Protein AF-A0A0P0V087-F1 (afdb_monomer_lite)

Foldseek 3Di:
DDPVLFDKDWDWDADPNNPDIDIDIFGFPDKAQPDDDDPPLCPDPPSVAKGKMWTDTPVDTDMDIDNGPVVSVVVRVVVVVSVVVSVVVVD

InterPro domains:
  IPR013666 Pleckstrin-like, plant [PF08458] (1-85)
  IPR040269 VAN3-binding protein [PTHR31351] (1-86)

Structure (mmCIF, N/CA/C/O backbone):
data_AF-A0A0P0V087-F1
#
_entry.id   AF-A0A0P0V087-F1
#
loop_
_atom_site.group_PDB
_atom_site.id
_atom_site.type_symbol
_atom_site.label_atom_id
_atom_site.label_alt_id
_atom_site.label_comp_id
_atom_site.label_asym_id
_atom_site.label_entity_id
_atom_site.label_seq_id
_atom_site.pdbx_PDB_ins_code
_atom_site.Cartn_x
_atom_site.Cartn_y
_atom_site.Cartn_z
_atom_site.occupancy
_atom_site.B_iso_or_equiv
_atom_site.auth_seq_id
_atom_site.auth_comp_id
_atom_site.auth_asym_id
_atom_site.auth_atom_id
_atom_site.pdbx_PDB_model_num
ATOM 1 N N . MET A 1 1 ? -11.984 1.493 8.023 1.00 84.19 1 MET A N 1
ATOM 2 C CA . MET A 1 1 ? -12.532 0.414 8.873 1.00 84.19 1 MET A CA 1
ATOM 3 C C . MET A 1 1 ? -13.828 -0.105 8.248 1.00 84.19 1 MET A C 1
ATOM 5 O O . MET A 1 1 ? -14.454 0.671 7.535 1.00 84.19 1 MET A O 1
ATOM 9 N N . ASN A 1 2 ? -14.200 -1.379 8.413 1.00 88.50 2 ASN A N 1
ATOM 10 C CA . ASN A 1 2 ? -15.510 -1.902 7.973 1.00 88.50 2 ASN A CA 1
ATOM 11 C C . ASN A 1 2 ? -16.527 -1.948 9.134 1.00 88.50 2 ASN A C 1
ATOM 13 O O . ASN A 1 2 ? -16.189 -1.580 10.256 1.00 88.50 2 ASN A O 1
ATOM 17 N N . SER A 1 3 ? -17.748 -2.426 8.865 1.00 89.44 3 SER A N 1
ATOM 18 C CA . SER A 1 3 ? -18.818 -2.595 9.866 1.00 89.44 3 SER A CA 1
ATOM 19 C C . SER A 1 3 ? -18.447 -3.541 11.013 1.00 89.44 3 SER A C 1
ATOM 21 O O . SER A 1 3 ? -18.940 -3.378 12.119 1.00 89.44 3 SER A O 1
ATOM 23 N N . ASN A 1 4 ? -17.526 -4.479 10.781 1.00 91.12 4 ASN A N 1
ATOM 24 C CA . ASN A 1 4 ? -17.011 -5.408 11.794 1.00 91.12 4 ASN A CA 1
ATOM 25 C C . ASN A 1 4 ? -15.820 -4.820 12.577 1.00 91.12 4 ASN A C 1
ATOM 27 O O . ASN A 1 4 ? -15.028 -5.563 13.166 1.00 91.12 4 ASN A O 1
ATOM 31 N N . LEU A 1 5 ? -15.628 -3.497 12.512 1.00 91.88 5 LEU A N 1
ATOM 32 C CA . LEU A 1 5 ? -14.513 -2.768 13.117 1.00 91.88 5 LEU A CA 1
ATOM 33 C C . LEU A 1 5 ? -13.129 -3.288 12.686 1.00 91.88 5 LEU A C 1
ATOM 35 O O . LEU A 1 5 ? -12.146 -3.182 13.412 1.00 91.88 5 LEU A O 1
ATOM 39 N N . GLN A 1 6 ? -13.012 -3.881 11.498 1.00 96.00 6 GLN A N 1
ATOM 40 C CA . GLN A 1 6 ? -11.733 -4.342 10.960 1.00 96.00 6 GLN A CA 1
ATOM 41 C C . GLN A 1 6 ? -11.061 -3.222 10.167 1.00 96.00 6 GLN A C 1
ATOM 43 O O . GLN A 1 6 ? -11.695 -2.531 9.359 1.00 96.00 6 GLN A O 1
ATOM 48 N N . VAL A 1 7 ? -9.754 -3.058 10.358 1.00 97.38 7 VAL A N 1
ATOM 49 C CA . VAL A 1 7 ? -8.924 -2.247 9.465 1.00 97.38 7 VAL A CA 1
ATOM 50 C C . VAL A 1 7 ? -8.722 -3.052 8.185 1.00 97.38 7 VAL A C 1
ATOM 52 O O . VAL A 1 7 ? -8.279 -4.196 8.232 1.00 97.38 7 VAL A O 1
ATOM 55 N N . ILE A 1 8 ? -9.116 -2.479 7.047 1.00 97.25 8 ILE A N 1
ATOM 56 C CA . ILE A 1 8 ? -9.098 -3.156 5.749 1.00 97.25 8 ILE A CA 1
ATOM 57 C C . ILE A 1 8 ? -8.210 -2.363 4.804 1.00 97.25 8 ILE A C 1
ATOM 59 O O . ILE A 1 8 ? -8.502 -1.194 4.544 1.00 97.25 8 ILE A O 1
ATOM 63 N N . ILE A 1 9 ? -7.203 -3.014 4.230 1.00 96.56 9 ILE A N 1
ATOM 64 C CA . ILE A 1 9 ? -6.514 -2.485 3.055 1.00 96.56 9 ILE A CA 1
ATOM 65 C C . ILE A 1 9 ? -7.261 -2.922 1.796 1.00 96.56 9 ILE A C 1
ATOM 67 O O . ILE A 1 9 ? -7.611 -4.094 1.636 1.00 96.56 9 ILE A O 1
ATOM 71 N N . LYS A 1 10 ? -7.534 -1.969 0.901 1.00 96.31 10 LYS A N 1
ATOM 72 C CA . LYS A 1 10 ? -8.110 -2.225 -0.422 1.00 96.31 10 LYS A CA 1
ATOM 73 C C . LYS A 1 10 ? -7.039 -1.961 -1.474 1.00 96.31 10 LYS A C 1
ATOM 75 O O . LYS A 1 10 ? -6.610 -0.825 -1.630 1.00 96.31 10 LYS A O 1
ATOM 80 N N . MET A 1 11 ? -6.640 -2.994 -2.204 1.00 95.56 11 MET A N 1
ATOM 81 C CA . MET A 1 11 ? -5.719 -2.877 -3.332 1.00 95.56 11 MET A CA 1
ATOM 82 C C . MET A 1 11 ? -6.527 -2.887 -4.623 1.00 95.56 11 MET A C 1
ATOM 84 O O . MET A 1 11 ? -7.243 -3.854 -4.892 1.00 95.56 11 MET A O 1
ATOM 88 N N . ARG A 1 12 ? -6.424 -1.817 -5.411 1.00 95.00 12 ARG A N 1
ATOM 89 C CA . ARG A 1 12 ? -7.087 -1.689 -6.711 1.00 95.00 12 ARG A CA 1
ATOM 90 C C . ARG A 1 12 ? -6.038 -1.792 -7.812 1.00 95.00 12 ARG A C 1
ATOM 92 O O . ARG A 1 12 ? -5.079 -1.031 -7.802 1.00 95.00 12 ARG A O 1
ATOM 99 N N . SER A 1 13 ? -6.239 -2.695 -8.763 1.00 95.00 13 SER A N 1
ATOM 100 C CA . SER A 1 13 ? -5.406 -2.827 -9.958 1.00 95.00 13 SER A CA 1
ATOM 101 C C . SER A 1 13 ? -6.259 -2.694 -11.216 1.00 95.00 13 SER A C 1
ATOM 103 O O . SER A 1 13 ? -7.379 -3.210 -11.282 1.00 95.00 13 SER A O 1
ATOM 105 N N . ALA A 1 14 ? -5.734 -1.982 -12.210 1.00 95.19 14 ALA A N 1
ATOM 106 C CA . ALA A 1 14 ? -6.345 -1.832 -13.523 1.00 95.19 14 ALA A CA 1
ATOM 107 C C . ALA A 1 14 ? -5.685 -2.789 -14.523 1.00 95.19 14 ALA A C 1
ATOM 109 O O . ALA A 1 14 ? -4.467 -2.940 -14.540 1.00 95.19 14 ALA A O 1
ATOM 110 N N . HIS A 1 15 ? -6.496 -3.437 -15.350 1.00 91.38 15 HIS A N 1
ATOM 111 C CA . HIS A 1 15 ? -6.096 -4.396 -16.375 1.00 91.38 15 HIS A CA 1
ATOM 112 C C . HIS A 1 15 ? -6.782 -4.043 -17.700 1.00 91.38 15 HIS A C 1
ATOM 114 O O . HIS A 1 15 ? -7.809 -3.361 -17.697 1.00 91.38 15 HIS A O 1
ATOM 120 N N . MET A 1 16 ? -6.224 -4.514 -18.823 1.00 92.75 16 MET A N 1
ATOM 121 C CA . MET A 1 16 ? -6.747 -4.267 -20.180 1.00 92.75 16 MET A CA 1
ATOM 122 C C . MET A 1 16 ? -7.061 -2.778 -20.418 1.00 92.75 16 MET A C 1
ATOM 124 O O . MET A 1 16 ? -8.216 -2.392 -20.601 1.00 92.75 16 MET A O 1
ATOM 128 N N . ALA A 1 17 ? -6.028 -1.934 -20.313 1.00 90.12 17 ALA A N 1
ATOM 129 C CA . ALA A 1 17 ? -6.123 -0.478 -20.472 1.00 90.12 17 ALA A CA 1
ATOM 130 C C . ALA A 1 17 ? -7.178 0.208 -19.570 1.00 90.12 17 ALA A C 1
ATOM 132 O O . ALA A 1 17 ? -7.720 1.250 -19.916 1.00 90.12 17 ALA A O 1
ATOM 133 N N . GLY A 1 18 ? -7.482 -0.374 -18.403 1.00 90.56 18 GLY A N 1
ATOM 134 C CA . GLY A 1 18 ? -8.458 0.177 -17.457 1.00 90.56 18 GLY A CA 1
ATOM 135 C C . GLY A 1 18 ? -9.874 -0.373 -17.600 1.00 90.56 18 GLY A C 1
ATOM 136 O O . GLY A 1 18 ? -10.689 -0.135 -16.713 1.00 90.56 18 GLY A O 1
ATOM 137 N N . THR A 1 19 ? -10.145 -1.175 -18.634 1.00 93.56 19 THR A N 1
ATOM 138 C CA . THR A 1 19 ? -11.450 -1.824 -18.845 1.00 93.56 19 THR A CA 1
ATOM 139 C C . THR A 1 19 ? -11.821 -2.732 -17.674 1.00 93.56 19 THR A C 1
ATOM 141 O O . THR A 1 19 ? -12.977 -2.786 -17.261 1.00 93.56 19 THR A O 1
ATOM 144 N N . PHE A 1 20 ? -10.834 -3.421 -17.089 1.00 93.00 20 PHE A N 1
ATOM 145 C CA . PHE A 1 20 ? -11.064 -4.327 -15.969 1.00 93.00 20 PHE A CA 1
ATOM 146 C C . PHE A 1 20 ? -10.361 -3.842 -14.713 1.00 93.00 20 PHE A C 1
ATOM 148 O O . PHE A 1 20 ? -9.135 -3.771 -14.644 1.00 93.00 20 PHE A O 1
ATOM 155 N N . ILE A 1 21 ? -11.145 -3.578 -13.673 1.00 95.38 21 ILE A N 1
ATOM 156 C CA . ILE A 1 21 ? -10.638 -3.213 -12.356 1.00 95.38 21 ILE A CA 1
ATOM 157 C C . ILE A 1 21 ? -10.794 -4.402 -11.417 1.00 95.38 21 ILE A C 1
ATOM 159 O O . ILE A 1 21 ? -11.908 -4.838 -11.132 1.00 95.38 21 ILE A O 1
ATOM 163 N N . LYS A 1 22 ? -9.680 -4.889 -10.870 1.00 95.81 22 LYS A N 1
ATOM 164 C CA . LYS A 1 22 ? -9.692 -5.883 -9.794 1.00 95.81 22 LYS A CA 1
ATOM 165 C C . LYS A 1 22 ? -9.456 -5.174 -8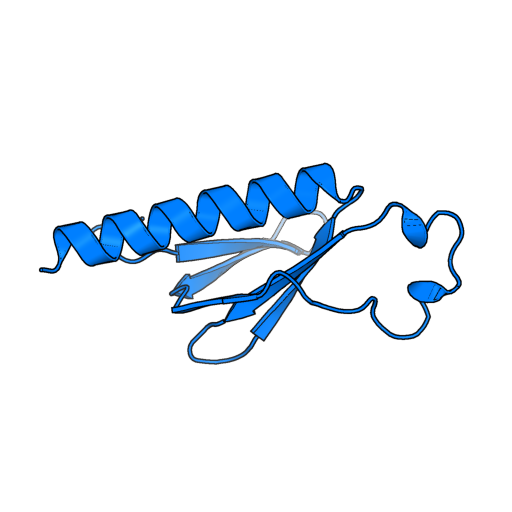.467 1.00 95.81 22 LYS A C 1
ATOM 167 O O . LYS A 1 22 ? -8.521 -4.391 -8.326 1.00 95.81 22 LYS A O 1
ATOM 172 N N . THR A 1 23 ? -10.315 -5.442 -7.488 1.00 96.81 23 THR A N 1
ATOM 173 C CA . THR A 1 23 ? -10.136 -4.955 -6.115 1.00 96.81 23 THR A CA 1
ATOM 174 C C . THR A 1 23 ? -9.965 -6.140 -5.183 1.00 96.81 23 THR A C 1
ATOM 176 O O . THR A 1 23 ? -10.870 -6.961 -5.065 1.00 96.81 23 THR A O 1
ATOM 179 N N . LYS A 1 24 ? -8.829 -6.208 -4.490 1.00 96.00 24 LYS A N 1
ATOM 180 C CA . LYS A 1 24 ? -8.595 -7.165 -3.404 1.00 96.00 24 LYS A CA 1
ATOM 181 C C . LYS A 1 24 ? -8.669 -6.445 -2.064 1.00 96.00 24 LYS A C 1
ATOM 183 O O . LYS A 1 24 ? -8.216 -5.308 -1.946 1.00 96.00 24 LYS A O 1
ATOM 188 N N . LYS A 1 25 ? -9.262 -7.089 -1.062 1.00 96.62 25 LYS A N 1
ATOM 189 C CA . LYS A 1 25 ? -9.401 -6.544 0.291 1.00 96.62 25 LYS A CA 1
ATOM 190 C C . LYS A 1 25 ? -8.750 -7.505 1.271 1.00 96.62 25 LYS A C 1
ATOM 192 O O . LYS A 1 25 ? -9.023 -8.694 1.189 1.00 96.62 25 LYS A O 1
ATOM 197 N N . PHE A 1 26 ? -7.962 -6.985 2.203 1.00 97.69 26 PHE A N 1
ATOM 198 C CA . PHE A 1 26 ? -7.348 -7.789 3.257 1.00 97.69 26 PHE A CA 1
ATOM 199 C C . PHE A 1 26 ? -7.610 -7.150 4.610 1.00 97.69 26 PHE A C 1
ATOM 201 O O . PHE A 1 26 ? -7.581 -5.923 4.739 1.00 97.69 26 PHE A O 1
ATOM 208 N N . VAL A 1 27 ? -7.859 -7.985 5.616 1.00 97.56 27 VAL A N 1
ATOM 209 C CA . VAL A 1 27 ? -7.855 -7.542 7.009 1.00 97.56 27 VAL A CA 1
ATOM 210 C C . VAL A 1 27 ? -6.408 -7.290 7.416 1.00 97.56 27 VAL A C 1
ATOM 212 O O . VAL A 1 27 ? -5.561 -8.172 7.283 1.00 97.56 27 VAL A O 1
ATOM 215 N N . VAL A 1 28 ? -6.142 -6.083 7.904 1.00 98.19 28 VAL A N 1
ATOM 216 C CA . VAL A 1 28 ? -4.851 -5.715 8.482 1.00 98.19 28 VAL A CA 1
ATOM 217 C C . VAL A 1 28 ? -4.793 -6.270 9.900 1.00 98.19 28 VAL A C 1
ATOM 219 O O . VAL A 1 28 ? -5.659 -5.964 10.725 1.00 98.19 28 VAL A O 1
ATOM 222 N N . LEU A 1 29 ? -3.795 -7.111 10.156 1.00 97.56 29 LEU A N 1
ATOM 223 C CA . LEU A 1 29 ? -3.510 -7.664 11.477 1.00 97.56 29 LEU A CA 1
ATOM 224 C C . LEU A 1 29 ? -2.492 -6.808 12.225 1.00 97.56 29 LEU A C 1
ATOM 226 O O . LEU A 1 29 ? -2.673 -6.577 13.414 1.00 97.56 29 LEU A O 1
ATOM 230 N N . ASP A 1 30 ? -1.453 -6.357 11.522 1.00 97.81 30 ASP A N 1
ATOM 231 C CA . ASP A 1 30 ? -0.331 -5.619 12.099 1.00 97.81 30 ASP A CA 1
ATOM 232 C C . ASP A 1 30 ? 0.418 -4.816 11.021 1.00 97.81 30 ASP A C 1
ATOM 234 O O . ASP A 1 30 ? 0.163 -4.987 9.820 1.00 97.81 30 ASP A O 1
ATOM 238 N N . ILE A 1 31 ? 1.352 -3.966 11.442 1.00 98.12 31 ILE A N 1
ATOM 239 C CA . ILE A 1 31 ? 2.221 -3.166 10.580 1.00 98.12 31 ILE A CA 1
ATOM 240 C C . ILE A 1 31 ? 3.680 -3.210 11.052 1.00 98.12 31 ILE A C 1
ATOM 242 O O . ILE A 1 31 ? 3.968 -3.142 12.239 1.00 98.12 31 ILE A O 1
ATOM 246 N N . CYS A 1 32 ? 4.614 -3.293 10.105 1.00 98.00 32 CYS A N 1
ATOM 247 C CA . CYS A 1 32 ? 6.053 -3.270 10.349 1.00 98.00 32 CYS A CA 1
ATOM 248 C C . CYS A 1 32 ? 6.684 -2.067 9.635 1.00 98.00 32 CYS A C 1
ATOM 250 O O . CYS A 1 32 ? 6.548 -1.941 8.418 1.00 98.00 32 CYS A O 1
ATOM 252 N N . SER A 1 33 ? 7.354 -1.174 10.371 1.00 96.81 33 SER A N 1
ATOM 253 C CA . SER A 1 33 ? 8.045 -0.007 9.799 1.00 96.81 33 SER A CA 1
ATOM 254 C C . SER A 1 33 ? 9.463 -0.311 9.325 1.00 96.81 33 SER A C 1
ATOM 256 O O . SER A 1 33 ? 9.953 0.358 8.421 1.00 96.81 33 SER A O 1
ATOM 258 N N . GLU A 1 34 ? 10.110 -1.324 9.898 1.00 93.38 34 GLU A N 1
ATOM 259 C CA . GLU A 1 34 ? 11.514 -1.652 9.641 1.00 93.38 34 GLU A CA 1
ATOM 260 C C . GLU A 1 34 ? 11.641 -2.688 8.523 1.00 93.38 34 GLU A C 1
ATOM 262 O O . GLU A 1 34 ? 12.112 -3.805 8.725 1.00 93.38 34 GLU A O 1
ATOM 267 N N . ILE A 1 35 ? 11.177 -2.317 7.329 1.00 95.50 35 ILE A N 1
ATOM 268 C CA . ILE A 1 35 ? 11.354 -3.131 6.126 1.00 95.50 35 ILE A CA 1
ATOM 269 C C . ILE A 1 35 ? 12.595 -2.632 5.369 1.00 95.50 35 ILE A C 1
ATOM 271 O O . ILE A 1 35 ? 12.697 -1.430 5.095 1.00 95.50 35 ILE A O 1
ATOM 275 N N . PRO A 1 36 ? 13.564 -3.508 5.046 1.00 94.19 36 PRO A N 1
ATOM 276 C CA . PRO A 1 36 ? 14.690 -3.129 4.204 1.00 94.19 36 PRO A CA 1
ATOM 277 C C . PRO A 1 36 ? 14.225 -2.886 2.763 1.00 94.19 36 PRO A C 1
ATOM 279 O O . PRO A 1 36 ? 13.168 -3.351 2.343 1.00 94.19 36 PRO A O 1
ATOM 282 N N . ALA A 1 37 ? 15.040 -2.179 1.982 1.00 96.06 37 ALA A N 1
ATOM 283 C CA . ALA A 1 37 ? 14.824 -2.131 0.541 1.00 96.06 37 ALA A CA 1
ATOM 284 C C . ALA A 1 37 ? 14.913 -3.552 -0.051 1.00 96.06 37 ALA A C 1
ATOM 286 O O . ALA A 1 37 ? 15.719 -4.367 0.404 1.00 96.06 37 ALA A O 1
ATOM 287 N N . TRP A 1 38 ? 14.086 -3.853 -1.054 1.00 95.44 38 TRP A N 1
ATOM 288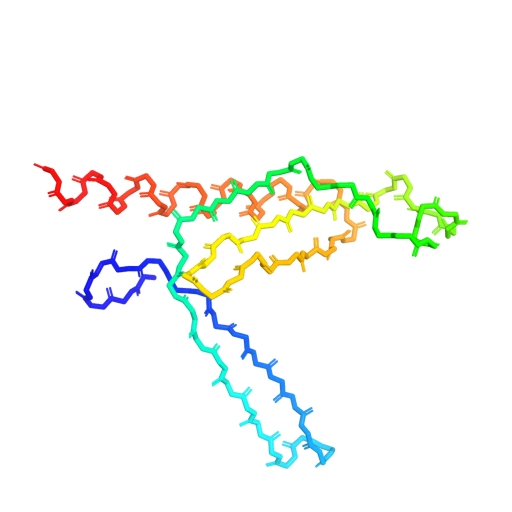 C CA . TRP A 1 38 ? 14.193 -5.109 -1.800 1.00 95.44 38 TRP A CA 1
ATOM 289 C C . TRP A 1 38 ? 15.466 -5.134 -2.628 1.00 95.44 38 TRP A C 1
ATOM 291 O O . TRP A 1 38 ? 15.802 -4.105 -3.203 1.00 95.44 38 TRP A O 1
ATOM 301 N N . ALA A 1 39 ? 16.069 -6.315 -2.783 1.00 94.94 39 ALA A N 1
ATOM 302 C CA . ALA A 1 39 ? 17.273 -6.509 -3.584 1.00 94.94 39 ALA A CA 1
ATOM 303 C C . ALA A 1 39 ? 17.215 -5.756 -4.927 1.00 94.94 39 ALA A C 1
ATOM 305 O O . ALA A 1 39 ? 16.251 -5.873 -5.690 1.00 94.94 39 ALA A O 1
ATOM 306 N N . GLY A 1 40 ? 18.258 -4.979 -5.200 1.00 95.75 40 GLY A N 1
ATOM 307 C CA . GLY A 1 40 ? 18.365 -4.094 -6.356 1.00 95.75 40 GLY A CA 1
ATOM 308 C C . GLY A 1 40 ? 17.808 -2.683 -6.135 1.00 95.75 40 GLY A C 1
ATOM 309 O O . GLY A 1 40 ? 18.316 -1.747 -6.745 1.00 95.75 40 GLY A O 1
ATOM 310 N N . ARG A 1 41 ? 16.833 -2.469 -5.238 1.00 93.88 41 ARG A N 1
ATOM 311 C CA . ARG A 1 41 ? 16.334 -1.115 -4.917 1.00 93.88 41 ARG A CA 1
ATOM 312 C C . ARG A 1 41 ? 17.319 -0.318 -4.077 1.00 93.88 41 ARG A C 1
ATOM 314 O O . ARG A 1 41 ? 17.308 0.908 -4.132 1.00 93.88 41 ARG A O 1
ATOM 321 N N . GLU A 1 42 ? 18.177 -0.985 -3.314 1.00 91.62 42 GLU A N 1
ATOM 322 C CA . GLU A 1 42 ? 19.210 -0.351 -2.498 1.00 91.62 42 GLU A CA 1
ATOM 323 C C . GLU A 1 42 ? 20.282 0.369 -3.330 1.00 91.62 42 GLU A C 1
ATOM 325 O O . GLU A 1 42 ? 20.811 1.385 -2.875 1.00 91.62 42 GLU A O 1
ATOM 330 N N . VAL A 1 43 ? 20.556 -0.096 -4.557 1.00 94.44 43 VAL A N 1
ATOM 331 C CA . VAL A 1 43 ? 21.573 0.487 -5.455 1.00 94.44 43 VAL A CA 1
ATOM 332 C C . VAL A 1 43 ? 21.017 1.521 -6.439 1.00 94.44 43 VAL A C 1
ATOM 334 O O . VAL A 1 43 ? 21.789 2.170 -7.141 1.00 94.44 43 VAL A O 1
ATOM 337 N N . GLU A 1 44 ? 19.695 1.694 -6.510 1.00 94.56 44 GLU A N 1
ATOM 338 C CA . GLU A 1 44 ? 19.085 2.697 -7.386 1.00 94.56 44 GLU A CA 1
ATOM 339 C C . GLU A 1 44 ? 19.372 4.128 -6.917 1.00 94.56 44 GLU A C 1
ATOM 341 O O . GLU A 1 44 ? 19.455 4.425 -5.721 1.00 94.56 44 GLU A O 1
ATOM 346 N N . GLU A 1 45 ? 19.453 5.059 -7.869 1.00 94.62 45 GLU A N 1
ATOM 347 C CA . GLU A 1 45 ? 19.612 6.471 -7.546 1.00 94.62 45 GLU A CA 1
ATOM 348 C C . GLU A 1 45 ? 18.460 6.959 -6.649 1.00 94.62 45 GLU A C 1
ATOM 350 O O . GLU A 1 45 ? 17.273 6.697 -6.878 1.00 94.62 45 GLU A O 1
ATOM 355 N N . GLY A 1 46 ? 18.826 7.654 -5.571 1.00 92.69 46 GLY A N 1
ATOM 356 C CA . GLY A 1 46 ? 17.871 8.134 -4.577 1.00 92.69 46 GLY A CA 1
ATOM 357 C C . GLY A 1 46 ? 17.303 7.056 -3.646 1.00 92.69 46 GLY A C 1
ATOM 358 O O . GLY A 1 46 ? 16.373 7.370 -2.901 1.00 92.69 46 GLY A O 1
ATOM 359 N N . SER A 1 47 ? 17.848 5.830 -3.626 1.00 92.88 47 SER A N 1
ATOM 360 C CA . SER A 1 47 ? 17.403 4.740 -2.737 1.00 92.88 47 SER A CA 1
ATOM 361 C C . SER A 1 47 ? 17.301 5.164 -1.265 1.00 92.88 47 SER A C 1
ATOM 363 O O . SER A 1 47 ? 16.299 4.885 -0.608 1.00 92.88 47 SER A O 1
ATOM 365 N N . HIS A 1 48 ? 18.270 5.944 -0.774 1.00 92.44 48 HIS A N 1
ATOM 366 C CA . HIS A 1 48 ? 18.318 6.482 0.594 1.00 92.44 48 HIS A CA 1
ATOM 367 C C . HIS A 1 48 ? 17.106 7.346 0.981 1.00 92.44 48 HIS A C 1
ATOM 369 O O . HIS A 1 48 ? 16.796 7.485 2.165 1.00 92.44 48 HIS A O 1
ATOM 375 N N . ARG A 1 49 ? 16.413 7.946 0.004 1.00 95.38 49 ARG A N 1
ATOM 376 C CA . ARG A 1 49 ? 15.226 8.773 0.265 1.00 95.38 49 ARG A CA 1
ATOM 377 C C . ARG A 1 49 ? 13.996 7.916 0.516 1.00 95.38 49 ARG A C 1
ATOM 379 O O . ARG A 1 49 ? 13.110 8.343 1.254 1.00 95.38 49 ARG A O 1
ATOM 386 N N . ARG A 1 50 ? 13.940 6.726 -0.084 1.00 96.19 50 ARG A N 1
ATOM 387 C CA . ARG A 1 50 ? 12.761 5.860 -0.088 1.00 96.19 50 ARG A CA 1
ATOM 388 C C . ARG A 1 50 ? 12.516 5.247 1.288 1.00 96.19 50 ARG A C 1
ATOM 390 O O . ARG A 1 50 ? 13.433 4.942 2.056 1.00 96.19 50 ARG A O 1
ATOM 397 N N . GLY A 1 51 ? 11.243 5.090 1.616 1.00 96.62 51 GLY A N 1
ATOM 398 C CA . GLY A 1 51 ? 10.795 4.423 2.835 1.00 96.62 51 GLY A CA 1
ATOM 399 C C . GLY A 1 51 ? 10.079 3.127 2.508 1.00 96.62 51 GLY A C 1
ATOM 400 O O . GLY A 1 51 ? 9.501 3.021 1.434 1.00 96.62 51 GLY A O 1
ATOM 401 N N . TYR A 1 52 ? 10.096 2.162 3.421 1.00 98.12 52 TYR A N 1
ATOM 402 C CA . TYR A 1 52 ? 9.452 0.869 3.203 1.00 98.12 52 TYR A CA 1
ATOM 403 C C . TYR A 1 52 ? 8.678 0.453 4.444 1.00 98.12 52 TYR A C 1
ATOM 405 O O . TYR A 1 52 ? 9.100 0.728 5.559 1.00 98.12 52 TYR A O 1
ATOM 413 N N . PHE A 1 53 ? 7.530 -0.185 4.273 1.00 98.50 53 PHE A N 1
ATOM 414 C CA . PHE A 1 53 ? 6.776 -0.739 5.394 1.00 98.50 53 PHE A CA 1
ATOM 415 C C . PHE A 1 53 ? 5.993 -1.971 4.950 1.00 98.50 53 PHE A C 1
ATOM 417 O O . PHE A 1 53 ? 5.703 -2.148 3.768 1.00 98.50 53 PHE A O 1
ATOM 424 N N . GLY A 1 54 ? 5.651 -2.829 5.902 1.00 98.44 54 GLY A N 1
ATOM 425 C CA . GLY A 1 54 ? 4.937 -4.077 5.674 1.00 98.44 54 GLY A CA 1
ATOM 426 C C . GLY A 1 54 ? 3.593 -4.069 6.381 1.00 98.44 54 GLY A C 1
ATOM 427 O O . GLY A 1 54 ? 3.497 -3.680 7.539 1.00 98.44 54 GLY A O 1
ATOM 428 N N . ILE A 1 55 ? 2.547 -4.521 5.700 1.00 98.50 55 ILE A N 1
ATOM 429 C CA . ILE A 1 55 ? 1.232 -4.781 6.285 1.00 98.50 55 ILE A CA 1
ATOM 430 C C . ILE A 1 55 ? 1.073 -6.285 6.456 1.00 98.50 55 ILE A C 1
ATOM 432 O O . ILE A 1 55 ? 1.024 -7.031 5.473 1.00 98.50 55 ILE A O 1
ATOM 436 N N . LYS A 1 56 ? 0.927 -6.732 7.703 1.00 98.44 56 LYS A N 1
ATOM 437 C CA . LYS A 1 56 ? 0.662 -8.133 8.018 1.00 98.44 56 LYS A CA 1
ATOM 438 C C . LYS A 1 56 ? -0.815 -8.434 7.804 1.00 98.44 56 LYS A C 1
ATOM 440 O O . LYS A 1 56 ? -1.694 -7.775 8.362 1.00 98.44 56 LYS A O 1
ATOM 445 N N . THR A 1 57 ? -1.088 -9.466 7.021 1.00 98.19 57 THR A N 1
ATOM 446 C CA . THR A 1 57 ? -2.427 -10.029 6.813 1.00 98.19 57 THR A CA 1
ATOM 447 C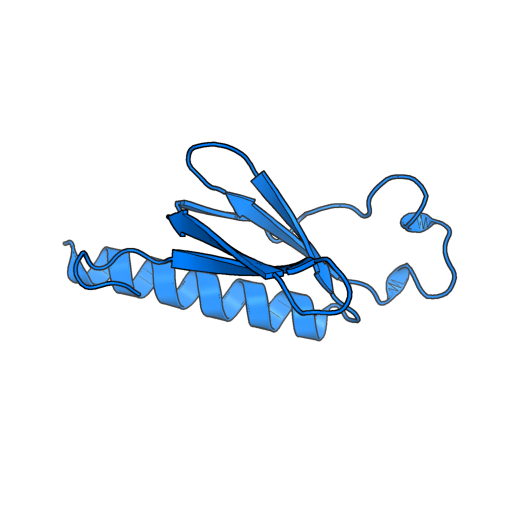 C . THR A 1 57 ? -2.427 -11.502 7.224 1.00 98.19 57 THR A C 1
ATOM 449 O O . THR A 1 57 ? -1.378 -12.043 7.568 1.00 98.19 57 THR A O 1
ATOM 452 N N . VAL A 1 58 ? -3.591 -12.160 7.195 1.00 97.56 58 VAL A N 1
ATOM 453 C CA . VAL A 1 58 ? -3.682 -13.615 7.441 1.00 97.56 58 VAL A CA 1
ATOM 454 C C . VAL A 1 58 ? -2.873 -14.404 6.408 1.00 97.56 58 VAL A C 1
ATOM 456 O O . VAL A 1 58 ? -2.250 -15.401 6.747 1.00 97.56 58 VAL A O 1
ATOM 459 N N . GLU A 1 59 ? -2.876 -13.955 5.152 1.00 95.44 59 GLU A N 1
ATOM 460 C CA . GLU A 1 59 ? -2.277 -14.697 4.040 1.00 95.44 59 GLU A CA 1
ATOM 461 C C . GLU A 1 59 ? -0.775 -14.442 3.905 1.00 95.44 59 GLU A C 1
ATOM 463 O O . GLU A 1 59 ? -0.019 -15.347 3.566 1.00 95.44 59 GLU A O 1
ATOM 468 N N . ARG A 1 60 ? -0.347 -13.189 4.097 1.00 96.69 60 ARG A N 1
ATOM 469 C CA . ARG A 1 60 ? 1.030 -12.750 3.825 1.00 96.69 60 ARG A CA 1
ATOM 470 C C . ARG A 1 60 ? 1.352 -11.380 4.416 1.00 96.69 60 ARG A C 1
ATOM 472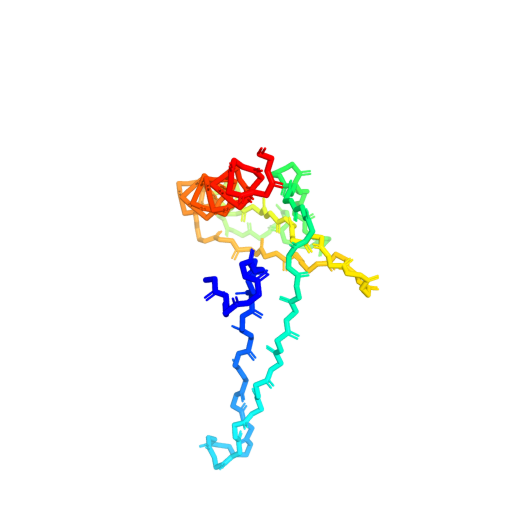 O O . ARG A 1 60 ? 0.449 -10.609 4.756 1.00 96.69 60 ARG A O 1
ATOM 479 N N . MET A 1 61 ? 2.639 -11.046 4.437 1.00 97.62 61 MET A N 1
ATOM 480 C CA . MET A 1 61 ? 3.102 -9.660 4.517 1.00 97.62 61 MET A CA 1
ATOM 481 C C . MET A 1 61 ? 2.947 -8.999 3.140 1.00 97.62 61 MET A C 1
ATOM 483 O O . MET A 1 61 ? 3.315 -9.584 2.122 1.00 97.62 61 MET A O 1
ATOM 487 N N . ILE A 1 62 ? 2.370 -7.801 3.093 1.00 97.62 62 ILE A N 1
ATOM 488 C CA . ILE A 1 62 ? 2.314 -6.970 1.887 1.00 97.62 62 ILE A CA 1
ATOM 489 C C . ILE A 1 62 ? 3.234 -5.780 2.115 1.00 97.62 62 ILE A C 1
ATOM 491 O O . ILE A 1 62 ? 2.942 -4.932 2.955 1.00 97.62 62 ILE A O 1
ATOM 495 N N . GLU A 1 63 ? 4.334 -5.734 1.382 1.00 97.88 63 GLU A N 1
ATOM 496 C CA . GLU A 1 63 ? 5.351 -4.697 1.522 1.00 97.88 63 GLU A CA 1
ATOM 497 C C . GLU A 1 63 ? 5.118 -3.561 0.524 1.00 97.88 63 GLU A C 1
ATOM 499 O O . GLU A 1 63 ? 4.675 -3.778 -0.608 1.00 97.88 63 GLU A O 1
ATOM 504 N N . PHE A 1 64 ? 5.397 -2.340 0.967 1.00 97.88 64 PHE A N 1
ATOM 505 C CA . PHE A 1 64 ? 5.187 -1.107 0.223 1.00 97.88 64 PHE A CA 1
ATOM 506 C C . PHE A 1 64 ? 6.463 -0.279 0.217 1.00 97.88 64 PHE A C 1
ATOM 508 O O . PHE A 1 64 ? 7.093 -0.103 1.256 1.00 97.88 64 PHE A O 1
ATOM 515 N N . GLU A 1 65 ? 6.776 0.294 -0.940 1.00 97.00 65 GLU A N 1
ATOM 516 C CA . GLU A 1 65 ? 7.783 1.339 -1.110 1.00 97.00 65 GLU A CA 1
ATOM 517 C C . GLU A 1 65 ? 7.085 2.706 -1.167 1.00 97.00 65 GLU A C 1
ATOM 519 O O . GLU A 1 65 ? 6.064 2.885 -1.833 1.00 97.00 65 GLU A O 1
ATOM 524 N N . CYS A 1 66 ? 7.643 3.677 -0.456 1.00 97.38 66 CYS A N 1
ATOM 525 C CA . CYS A 1 66 ? 7.223 5.071 -0.421 1.00 97.38 66 CYS A CA 1
ATOM 526 C C . CYS A 1 66 ? 8.291 5.950 -1.063 1.00 97.38 66 CYS A C 1
ATOM 528 O O . CYS A 1 66 ? 9.489 5.695 -0.917 1.00 97.38 66 CYS A O 1
ATOM 530 N N . ARG A 1 67 ? 7.878 7.070 -1.668 1.00 95.75 67 ARG A N 1
ATOM 531 C CA . ARG A 1 67 ? 8.815 8.009 -2.309 1.00 95.75 67 ARG A CA 1
ATOM 532 C C . ARG A 1 67 ? 9.737 8.695 -1.302 1.00 95.75 67 ARG A C 1
ATOM 534 O O . ARG A 1 67 ? 10.789 9.201 -1.679 1.00 95.75 67 ARG A O 1
ATOM 541 N N . SER A 1 68 ? 9.328 8.740 -0.032 1.00 96.56 68 SER A N 1
ATOM 542 C CA . SER A 1 68 ? 10.112 9.307 1.062 1.00 96.56 68 SER A CA 1
ATOM 543 C C . SER A 1 68 ? 9.907 8.563 2.387 1.00 96.56 68 SER A C 1
ATOM 545 O O . SER A 1 68 ? 8.848 7.970 2.617 1.00 96.56 68 SER A O 1
ATOM 547 N N . LYS A 1 69 ? 10.870 8.682 3.311 1.00 96.00 69 LYS A N 1
ATOM 548 C CA . LYS A 1 69 ? 10.704 8.296 4.729 1.00 96.00 69 LYS A CA 1
ATOM 549 C C . LYS A 1 69 ? 9.526 9.005 5.409 1.00 96.00 69 LYS A C 1
ATOM 551 O O . LYS A 1 69 ? 8.861 8.427 6.261 1.00 96.00 69 LYS A O 1
ATOM 556 N N . TYR A 1 70 ? 9.225 10.237 5.002 1.00 97.56 70 TYR A N 1
ATOM 557 C CA . TYR A 1 70 ? 8.080 10.988 5.519 1.00 97.56 70 TYR A CA 1
ATOM 558 C C . TYR A 1 70 ? 6.736 10.367 5.106 1.00 97.56 70 TYR A C 1
ATOM 560 O O . TYR A 1 70 ? 5.830 10.239 5.928 1.00 97.56 70 TYR A O 1
ATOM 568 N N . GLU A 1 71 ? 6.603 9.936 3.848 1.00 98.00 71 GLU A N 1
ATOM 569 C CA . GLU A 1 71 ? 5.412 9.209 3.389 1.00 98.00 71 GLU A CA 1
ATOM 570 C C . GLU A 1 71 ? 5.264 7.859 4.100 1.00 98.00 71 GLU A C 1
ATOM 572 O O . GLU A 1 71 ? 4.165 7.537 4.551 1.00 98.00 71 GLU A O 1
ATOM 577 N N . GLN A 1 72 ? 6.361 7.108 4.262 1.00 98.19 72 GLN A N 1
ATOM 578 C CA . GLN A 1 72 ? 6.378 5.868 5.049 1.00 98.19 72 GLN A CA 1
ATOM 579 C C . GLN A 1 72 ? 5.871 6.124 6.471 1.00 98.19 72 GLN A C 1
ATOM 581 O O . GLN A 1 72 ? 4.967 5.429 6.929 1.00 98.19 72 GLN A O 1
ATOM 586 N N . HIS A 1 73 ? 6.393 7.151 7.147 1.00 98.25 73 HIS A N 1
ATOM 587 C CA . HIS A 1 73 ? 5.971 7.502 8.500 1.00 98.25 73 HIS A CA 1
ATOM 588 C C . HIS A 1 73 ? 4.471 7.811 8.579 1.00 98.25 73 HIS A C 1
ATOM 590 O O . HIS A 1 73 ? 3.791 7.280 9.453 1.00 98.25 73 HIS A O 1
ATOM 596 N N . LYS A 1 74 ? 3.923 8.591 7.634 1.00 98.38 74 LYS A N 1
ATOM 597 C CA . LYS A 1 74 ? 2.478 8.877 7.581 1.00 98.38 74 LYS A CA 1
ATOM 598 C C . LYS A 1 74 ? 1.629 7.617 7.446 1.00 98.38 74 LYS A C 1
ATOM 600 O O . LYS A 1 74 ? 0.616 7.489 8.132 1.00 98.38 74 LYS A O 1
ATOM 605 N N . TRP A 1 75 ? 2.025 6.700 6.563 1.00 98.25 75 TRP A N 1
ATOM 606 C CA . TRP A 1 75 ? 1.320 5.430 6.391 1.00 98.25 75 TRP A CA 1
ATOM 607 C C . TRP A 1 75 ? 1.382 4.577 7.653 1.00 98.25 75 TRP A C 1
ATOM 609 O O . TRP A 1 75 ? 0.342 4.100 8.111 1.00 98.25 75 TRP A O 1
ATOM 619 N N . VAL A 1 76 ? 2.575 4.434 8.234 1.00 98.62 76 VAL A N 1
ATOM 620 C CA . VAL A 1 76 ? 2.784 3.667 9.464 1.00 98.62 76 VAL A CA 1
ATOM 621 C C . VAL A 1 76 ? 1.947 4.238 10.601 1.00 98.62 76 VAL A C 1
ATOM 623 O O . VAL A 1 76 ? 1.133 3.519 11.175 1.00 98.62 76 VAL A O 1
ATOM 626 N N . GLN A 1 77 ? 2.072 5.537 10.873 1.00 98.31 77 GLN A N 1
ATOM 627 C CA . GLN A 1 77 ? 1.338 6.206 11.940 1.00 98.31 77 GLN A CA 1
ATOM 628 C C . GLN A 1 77 ? -0.177 6.050 11.767 1.00 98.31 77 GLN A C 1
ATOM 630 O O . GLN A 1 77 ? -0.858 5.592 12.684 1.00 98.31 77 GLN A O 1
ATOM 635 N N . GLY A 1 78 ? -0.712 6.371 10.584 1.00 98.06 78 GLY A N 1
ATOM 636 C CA . GLY A 1 78 ? -2.153 6.316 10.345 1.00 98.06 78 GLY A CA 1
ATOM 637 C C . GLY A 1 78 ? -2.732 4.905 10.491 1.00 98.06 78 GLY A C 1
ATOM 638 O O . GLY A 1 78 ? -3.827 4.732 11.030 1.00 98.06 78 GLY A O 1
ATOM 639 N N . ILE A 1 79 ? -2.008 3.874 10.045 1.00 97.94 79 ILE A N 1
ATOM 640 C CA . ILE A 1 79 ? -2.448 2.479 10.192 1.00 97.94 79 ILE A CA 1
ATOM 641 C C . ILE A 1 79 ? -2.363 2.027 11.652 1.00 97.94 79 ILE A C 1
ATOM 643 O O . ILE A 1 79 ? -3.326 1.432 12.144 1.00 97.94 79 ILE A O 1
ATOM 647 N N . THR A 1 80 ? -1.279 2.356 12.359 1.00 98.12 80 THR A N 1
ATOM 648 C CA . THR A 1 80 ? -1.125 2.080 13.795 1.00 98.12 80 THR A CA 1
ATOM 649 C C . THR A 1 80 ? -2.258 2.708 14.604 1.00 98.12 80 THR A C 1
ATOM 651 O O . THR A 1 80 ? -2.901 2.028 15.401 1.00 98.12 80 THR A O 1
ATOM 654 N N . GLU A 1 81 ? -2.593 3.974 14.351 1.00 97.44 81 GLU A N 1
ATOM 655 C CA . GLU A 1 81 ? -3.708 4.655 15.018 1.00 97.44 81 GLU A CA 1
ATOM 656 C C . GLU A 1 81 ? -5.057 3.976 14.737 1.00 97.44 81 GLU A C 1
ATOM 658 O O . GLU A 1 81 ? -5.875 3.816 15.645 1.00 97.44 81 GLU A O 1
ATOM 663 N N . MET A 1 82 ? -5.300 3.521 13.502 1.00 97.19 82 MET A N 1
ATOM 664 C CA . MET A 1 82 ? -6.519 2.776 13.166 1.00 97.19 82 MET A CA 1
ATOM 665 C C . MET A 1 82 ? -6.601 1.420 13.882 1.00 97.19 82 MET A C 1
ATOM 667 O O . MET A 1 82 ? -7.694 1.022 14.298 1.00 97.19 82 MET A O 1
ATOM 671 N N . LEU A 1 83 ? -5.479 0.708 14.022 1.00 96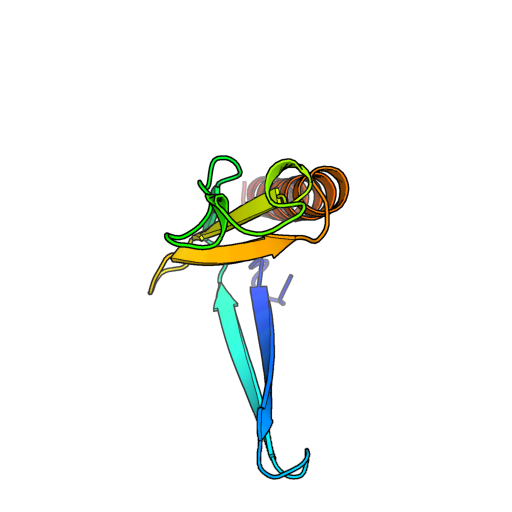.94 83 LEU A N 1
ATOM 672 C CA . LEU A 1 83 ? -5.408 -0.560 14.754 1.00 96.94 83 LEU A CA 1
ATOM 673 C C . LEU A 1 83 ? -5.618 -0.350 16.258 1.00 96.94 83 LEU A C 1
ATOM 675 O O . LEU A 1 83 ? -6.416 -1.069 16.860 1.00 96.94 83 LEU A O 1
ATOM 679 N N . ASN A 1 84 ? -5.001 0.683 16.835 1.00 96.12 84 ASN A N 1
ATOM 680 C CA . ASN A 1 84 ? -5.180 1.055 18.238 1.00 96.12 84 ASN A CA 1
ATOM 681 C C . ASN A 1 84 ? -6.632 1.435 18.532 1.00 96.12 84 ASN A C 1
ATOM 683 O O . ASN A 1 84 ? -7.234 0.897 19.457 1.00 96.12 84 ASN A O 1
ATOM 687 N N . ARG A 1 85 ? -7.247 2.275 17.688 1.00 94.69 85 ARG A N 1
ATOM 688 C CA . ARG A 1 85 ? -8.674 2.618 17.804 1.00 94.69 85 ARG A CA 1
ATOM 689 C C . ARG A 1 85 ? -9.561 1.376 17.768 1.00 94.69 85 ARG A C 1
ATOM 691 O O . ARG A 1 85 ? -10.482 1.263 18.569 1.00 94.69 85 ARG A O 1
ATOM 698 N N . ARG A 1 86 ? -9.288 0.428 16.862 1.00 92.25 86 ARG A N 1
ATOM 699 C CA . ARG A 1 86 ? -10.006 -0.857 16.812 1.00 92.25 86 ARG A CA 1
ATOM 700 C C . ARG A 1 86 ? -9.861 -1.638 18.116 1.00 92.25 86 ARG A C 1
ATOM 702 O O . ARG A 1 86 ? -10.845 -2.218 18.559 1.00 92.25 86 ARG A O 1
ATOM 709 N N . HIS A 1 87 ? -8.655 -1.707 18.674 1.00 91.69 87 HIS A N 1
ATOM 710 C CA . HIS A 1 87 ? -8.401 -2.412 19.927 1.00 91.69 87 HIS A CA 1
ATOM 711 C C . HIS A 1 87 ? -9.197 -1.784 21.079 1.00 91.69 87 HIS A C 1
ATOM 713 O O . HIS A 1 87 ? -9.897 -2.499 21.785 1.00 91.69 87 HIS A O 1
ATOM 719 N N . THR A 1 88 ? -9.194 -0.452 21.190 1.00 93.12 88 THR A N 1
ATOM 720 C CA . THR A 1 88 ? -9.987 0.288 22.186 1.00 93.12 88 THR A CA 1
ATOM 721 C C . THR A 1 88 ? -11.495 0.102 22.028 1.00 93.12 88 THR A C 1
ATOM 723 O O . THR A 1 88 ? -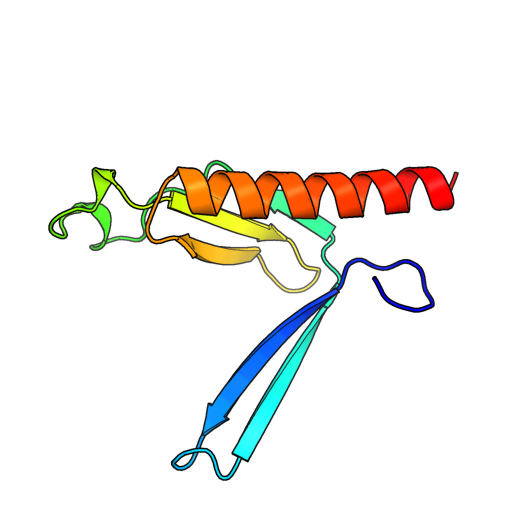12.199 0.125 23.017 1.00 93.12 88 THR A O 1
ATOM 726 N N . MET A 1 89 ? -12.017 -0.082 20.812 1.00 89.12 89 MET A N 1
ATOM 727 C CA . MET A 1 89 ? -13.456 -0.323 20.608 1.00 89.12 89 MET A CA 1
ATOM 728 C C . MET A 1 89 ? -13.892 -1.770 20.881 1.00 89.12 89 MET A C 1
ATOM 730 O O . MET A 1 89 ? -15.088 -2.049 20.892 1.00 89.12 89 MET A O 1
ATOM 734 N N . LYS A 1 90 ? -12.945 -2.708 20.994 1.00 82.88 90 LYS A N 1
ATOM 735 C CA . LYS A 1 90 ? -13.223 -4.135 21.217 1.00 82.88 90 LYS A CA 1
ATOM 736 C C . LYS A 1 90 ? -13.112 -4.564 22.679 1.00 82.88 90 LYS A C 1
ATOM 738 O O . LYS A 1 90 ? -13.609 -5.643 22.992 1.00 82.88 90 LYS A O 1
ATOM 743 N N . ASN A 1 91 ? -12.445 -3.762 23.503 1.00 76.25 91 ASN A N 1
ATOM 744 C CA . ASN A 1 91 ? -12.290 -3.961 24.941 1.00 76.25 91 ASN A CA 1
ATOM 745 C C . ASN A 1 91 ? -13.172 -2.961 25.681 1.00 76.25 91 ASN A C 1
ATOM 747 O O . ASN A 1 91 ? -13.707 -3.346 26.738 1.00 76.25 91 ASN A O 1
#

Radius of gyration: 15.2 Å; chains: 1; bounding box: 40×26×45 Å

pLDDT: mean 95.22, std 3.64, range [76.25, 98.62]

Sequence (91 aa):
MNSNLQVIIKMRSAHMAGTFIKTKKFVVLDICSEIPAWAGREVEEGSHRRGYFGIKTVERMIEFECRSKYEQHKWVQGITEMLNRRHTMKN

Secondary structure (DSSP, 8-state):
--TTS--EEEEEEEEGGGTEEEEEEEE--EEES-PPPPTTTTTSTTGGG-EEEEEE-SS-EEEEEESSHHHHHHHHHHHHHHHHHHHHHH-

Organism: Oryza sativa subsp. japonica (NCBI:txid39947)